Protein AF-A0A2A3YCL3-F1 (afdb_monomer_lite)

Radius of gyration: 18.73 Å; chains: 1; bounding box: 59×55×34 Å

Sequence (112 aa):
MTNKNVQVEAFQEAAAALKAERYWDHSSVDSQIEFLNALSDVAREVAYQLDRYKVLQPEAVKAYRAAAAEPLGPSFQEDTAELLLMGSLHNHIQQLYKSAVPGSTFLDRHDG

pLDDT: mean 83.71, std 14.57, range [41.94, 94.44]

Structure (mmCIF, N/CA/C/O backbone):
data_AF-A0A2A3YCL3-F1
#
_entry.id   AF-A0A2A3YCL3-F1
#
loop_
_atom_site.group_PDB
_atom_site.id
_atom_site.type_symbol
_atom_site.label_atom_id
_atom_site.label_alt_id
_atom_site.label_comp_id
_atom_site.label_asym_id
_atom_site.label_entity_id
_atom_site.label_seq_id
_atom_site.pdbx_PDB_ins_code
_atom_site.Cartn_x
_atom_site.Cartn_y
_atom_site.Cartn_z
_atom_site.occupancy
_atom_site.B_iso_or_equiv
_atom_site.auth_seq_id
_atom_site.auth_comp_id
_atom_site.auth_asym_id
_atom_site.auth_atom_id
_atom_site.pdbx_PDB_model_num
ATOM 1 N N . MET A 1 1 ? -29.646 -20.160 -6.641 1.00 41.94 1 MET A N 1
ATOM 2 C CA . MET A 1 1 ? -28.580 -19.297 -7.188 1.00 41.94 1 MET A CA 1
ATOM 3 C C . MET A 1 1 ? -27.938 -18.573 -6.022 1.00 41.94 1 MET A C 1
ATOM 5 O O . MET A 1 1 ? -28.579 -17.723 -5.421 1.00 41.94 1 MET A 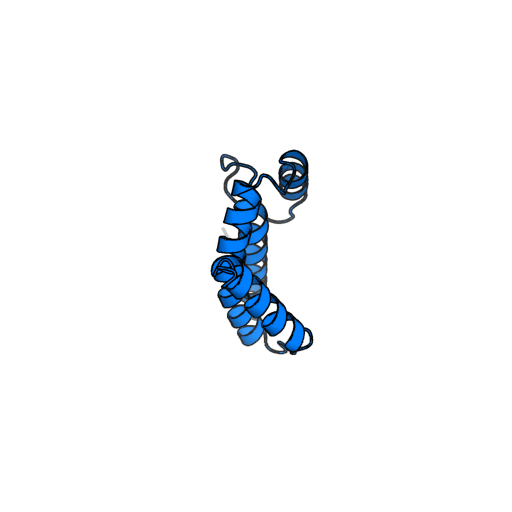O 1
ATOM 9 N N . THR A 1 2 ? -26.741 -18.985 -5.612 1.00 49.78 2 THR A N 1
ATOM 10 C CA . THR A 1 2 ? -25.967 -18.251 -4.604 1.00 49.78 2 THR A CA 1
ATOM 11 C C . THR A 1 2 ? -25.557 -16.926 -5.220 1.00 49.78 2 THR A C 1
ATOM 13 O O . THR A 1 2 ? -24.768 -16.912 -6.159 1.00 49.78 2 THR A O 1
ATOM 16 N N . ASN A 1 3 ? -26.145 -15.840 -4.725 1.00 57.53 3 ASN A N 1
ATOM 17 C CA . ASN A 1 3 ? -25.774 -14.472 -5.052 1.00 57.53 3 ASN A CA 1
ATOM 18 C C . ASN A 1 3 ? -24.367 -14.242 -4.479 1.00 57.53 3 ASN A C 1
ATOM 20 O O . ASN A 1 3 ? -24.213 -13.818 -3.333 1.00 57.53 3 ASN A O 1
ATOM 24 N N . LYS A 1 4 ? -23.339 -14.700 -5.203 1.00 59.34 4 LYS A N 1
ATOM 25 C CA . LYS A 1 4 ? -21.952 -14.430 -4.840 1.00 59.34 4 LYS A CA 1
ATOM 26 C C . LYS A 1 4 ? -21.775 -12.918 -4.895 1.00 59.34 4 LYS A C 1
ATOM 28 O O . LYS A 1 4 ? -22.226 -12.254 -5.821 1.00 59.34 4 LYS A O 1
ATOM 33 N N . ASN A 1 5 ? -21.194 -12.374 -3.834 1.00 84.69 5 ASN A N 1
ATOM 34 C CA . ASN A 1 5 ? -20.977 -10.946 -3.715 1.00 84.69 5 ASN A CA 1
ATOM 35 C C . ASN A 1 5 ? -19.973 -10.522 -4.798 1.00 84.69 5 ASN A C 1
ATOM 37 O O . ASN A 1 5 ? -18.818 -10.937 -4.745 1.00 84.69 5 ASN A O 1
ATOM 41 N N . VAL A 1 6 ? -20.418 -9.704 -5.755 1.00 88.00 6 VAL A N 1
ATOM 42 C CA . VAL A 1 6 ? -19.623 -9.220 -6.899 1.00 88.00 6 VAL A CA 1
ATOM 43 C C . VAL A 1 6 ? -18.275 -8.630 -6.461 1.00 88.00 6 VAL A C 1
ATOM 45 O O . VAL A 1 6 ? -17.273 -8.810 -7.145 1.00 88.00 6 VAL A O 1
ATOM 48 N N . GLN A 1 7 ? -18.205 -7.990 -5.288 1.00 84.06 7 GLN A N 1
ATOM 49 C CA . GLN A 1 7 ? -16.942 -7.455 -4.763 1.00 84.06 7 GLN A CA 1
ATOM 50 C C . GLN A 1 7 ? -15.969 -8.563 -4.346 1.00 84.06 7 GLN A C 1
ATOM 52 O O . GLN A 1 7 ? -14.766 -8.440 -4.549 1.00 84.06 7 GLN A O 1
ATOM 57 N N . VAL A 1 8 ? -16.480 -9.662 -3.783 1.00 88.44 8 VAL A N 1
ATOM 58 C CA . VAL A 1 8 ? -15.656 -10.819 -3.406 1.00 88.44 8 VAL A CA 1
ATOM 59 C C . VAL A 1 8 ? -15.080 -11.489 -4.650 1.00 88.44 8 VAL A C 1
ATOM 61 O O . VAL A 1 8 ? -13.906 -11.848 -4.645 1.00 88.44 8 VAL A O 1
ATOM 64 N N . GLU A 1 9 ? -15.874 -11.629 -5.713 1.00 90.81 9 GLU A N 1
ATOM 65 C CA . GLU A 1 9 ? -15.397 -12.175 -6.990 1.00 90.81 9 GLU A CA 1
ATOM 66 C C . GLU A 1 9 ? -14.319 -11.277 -7.607 1.00 90.81 9 GLU A C 1
ATOM 68 O O . GLU A 1 9 ? -13.239 -11.766 -7.930 1.00 90.81 9 GLU A O 1
ATOM 73 N N . ALA A 1 10 ? -14.540 -9.959 -7.640 1.00 89.00 10 ALA A N 1
ATOM 74 C CA . ALA A 1 10 ? -13.556 -9.005 -8.150 1.00 89.00 10 ALA A CA 1
ATOM 75 C C . ALA A 1 10 ? -12.214 -9.066 -7.393 1.00 89.00 10 ALA A C 1
ATOM 77 O O . ALA A 1 10 ? -11.151 -9.087 -8.014 1.00 89.00 10 ALA A O 1
ATOM 78 N N . PHE A 1 11 ? -12.233 -9.158 -6.056 1.00 88.88 11 PHE A N 1
ATOM 79 C CA . PHE A 1 11 ? -10.998 -9.319 -5.277 1.00 88.88 11 PHE A CA 1
ATOM 80 C C . PHE A 1 11 ? -10.288 -10.643 -5.571 1.00 88.88 11 PHE A C 1
ATOM 82 O O . PHE A 1 11 ? -9.057 -10.679 -5.633 1.00 88.88 11 PHE A O 1
ATOM 89 N N . GLN A 1 12 ? -11.039 -11.732 -5.757 1.00 91.38 12 GLN A N 1
ATOM 90 C CA . GLN A 1 12 ? -10.469 -13.036 -6.101 1.00 91.38 12 GLN A CA 1
ATOM 91 C C . GLN A 1 12 ? -9.810 -13.018 -7.483 1.00 91.38 12 GLN A C 1
ATOM 93 O O . GLN A 1 12 ? -8.705 -13.543 -7.633 1.00 91.38 12 GLN A O 1
ATOM 98 N N . GLU A 1 13 ? -10.449 -12.388 -8.467 1.00 91.69 13 GLU A N 1
ATOM 99 C CA . GLU A 1 13 ? -9.916 -12.235 -9.822 1.00 91.69 13 GLU A CA 1
ATOM 100 C C . GLU A 1 13 ? -8.661 -11.358 -9.841 1.00 91.69 13 GLU A C 1
ATOM 102 O O . GLU A 1 13 ? -7.637 -11.771 -10.389 1.00 91.69 13 GLU A O 1
ATOM 107 N N . ALA A 1 14 ? -8.687 -10.204 -9.166 1.00 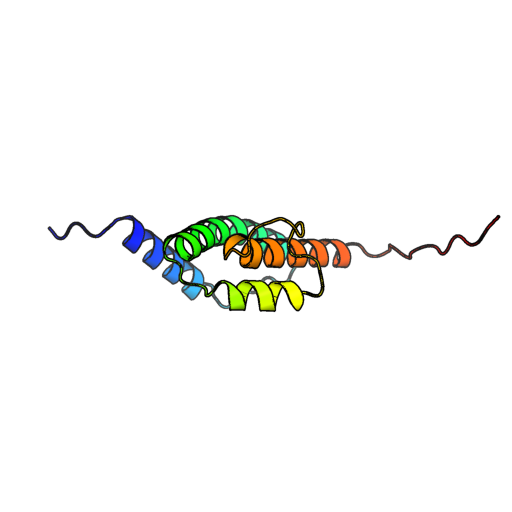89.00 14 ALA A N 1
ATOM 108 C CA . ALA A 1 14 ? -7.520 -9.330 -9.047 1.00 89.00 14 ALA A CA 1
ATOM 109 C C . ALA A 1 14 ? -6.341 -10.046 -8.367 1.00 89.00 14 ALA A C 1
ATOM 111 O O . ALA A 1 14 ? -5.208 -9.995 -8.850 1.00 89.00 14 ALA A O 1
ATOM 112 N N . ALA A 1 15 ? -6.601 -10.779 -7.279 1.00 90.50 15 ALA A N 1
ATOM 113 C CA . ALA A 1 15 ? -5.577 -11.559 -6.591 1.00 90.50 15 ALA A CA 1
ATOM 114 C C . ALA A 1 15 ? -5.001 -12.675 -7.478 1.00 90.50 15 ALA A C 1
ATOM 116 O O . ALA A 1 15 ? -3.795 -12.934 -7.434 1.00 90.50 15 ALA A O 1
ATOM 117 N N . ALA A 1 16 ? -5.838 -13.337 -8.281 1.00 91.88 16 ALA A N 1
ATOM 118 C CA . ALA A 1 16 ? -5.395 -14.363 -9.218 1.00 91.88 16 ALA A CA 1
ATOM 119 C C . ALA A 1 16 ? -4.516 -13.774 -10.332 1.00 91.88 16 ALA A C 1
ATOM 121 O O . ALA A 1 16 ? -3.448 -14.327 -10.600 1.00 91.88 16 ALA A O 1
ATOM 122 N N . ALA A 1 17 ? -4.916 -12.640 -10.915 1.00 90.12 17 ALA A N 1
ATOM 123 C CA . ALA A 1 17 ? -4.151 -11.941 -11.946 1.00 90.12 17 ALA A CA 1
ATOM 124 C C . ALA A 1 17 ? -2.775 -11.486 -11.426 1.00 90.12 17 ALA A C 1
AT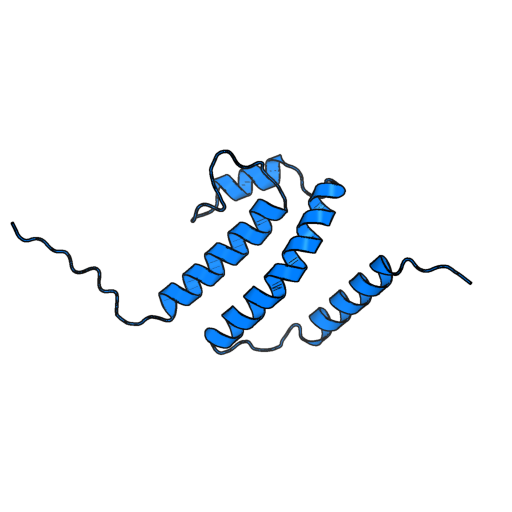OM 126 O O . ALA A 1 17 ? -1.748 -11.836 -12.004 1.00 90.12 17 ALA A O 1
ATOM 127 N N . LEU A 1 18 ? -2.733 -10.815 -10.268 1.00 88.31 18 LEU A N 1
ATOM 128 C CA . LEU A 1 18 ? -1.475 -10.391 -9.634 1.00 88.31 18 LEU A CA 1
ATOM 129 C C . LEU A 1 18 ? -0.575 -11.574 -9.255 1.00 88.31 18 LEU A C 1
ATOM 131 O O . LEU A 1 18 ? 0.650 -11.472 -9.280 1.00 88.31 18 LEU A O 1
ATOM 135 N N . LYS A 1 19 ? -1.165 -12.714 -8.880 1.00 89.50 19 LYS A N 1
ATOM 136 C CA . LYS A 1 19 ? -0.401 -13.924 -8.566 1.00 89.50 19 LYS A CA 1
ATOM 137 C C . LYS A 1 19 ? 0.202 -14.563 -9.817 1.00 89.50 19 LYS A C 1
ATOM 139 O O . LYS A 1 19 ? 1.317 -15.073 -9.717 1.00 89.50 19 LYS A O 1
ATOM 144 N N . ALA A 1 20 ? -0.520 -14.574 -10.936 1.00 89.50 20 ALA A N 1
ATOM 145 C CA . ALA A 1 20 ? -0.040 -15.143 -12.194 1.00 89.50 20 ALA A CA 1
ATOM 146 C C . ALA A 1 20 ? 1.212 -14.411 -12.698 1.00 89.50 20 ALA A C 1
ATOM 148 O O . ALA A 1 20 ? 2.180 -15.060 -13.082 1.00 89.50 20 ALA A O 1
ATOM 149 N N . GLU A 1 21 ? 1.231 -13.085 -12.561 1.00 86.44 21 GLU A N 1
ATOM 150 C CA . GLU A 1 21 ? 2.331 -12.224 -13.013 1.00 86.44 21 GLU A CA 1
ATOM 151 C C . GLU A 1 21 ? 3.317 -11.849 -11.894 1.00 86.44 21 GLU A C 1
ATOM 153 O O . GLU A 1 21 ? 4.100 -10.913 -12.022 1.00 86.44 21 GLU A O 1
ATOM 158 N N . ARG A 1 22 ? 3.322 -12.584 -10.773 1.00 84.69 22 ARG A N 1
ATOM 159 C CA . ARG A 1 22 ? 4.132 -12.255 -9.581 1.00 84.69 22 ARG A CA 1
ATOM 160 C C . ARG A 1 22 ? 5.631 -12.102 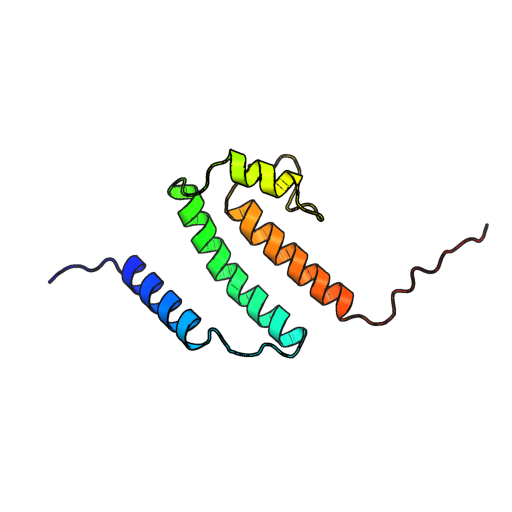-9.863 1.00 84.69 22 ARG A C 1
ATOM 162 O O . ARG A 1 22 ? 6.315 -11.397 -9.128 1.00 84.69 22 ARG A O 1
ATOM 169 N N . TYR A 1 23 ? 6.136 -12.829 -10.854 1.00 83.12 23 TYR A N 1
ATOM 170 C CA . TYR A 1 23 ? 7.549 -12.838 -11.231 1.00 83.12 23 TYR A CA 1
ATOM 171 C C . TYR A 1 23 ? 7.814 -12.057 -12.518 1.00 83.12 23 TYR A C 1
ATOM 173 O O . TYR A 1 23 ? 8.881 -12.220 -13.109 1.00 83.12 23 TYR A O 1
ATOM 181 N N . TRP A 1 24 ? 6.852 -11.243 -12.965 1.00 78.25 24 TRP A N 1
ATOM 182 C CA . TRP A 1 24 ? 7.093 -10.305 -14.047 1.00 78.25 24 TRP A CA 1
ATOM 183 C C . TRP A 1 24 ? 8.231 -9.365 -13.638 1.00 78.25 24 TRP A C 1
ATOM 185 O O . TRP A 1 24 ? 8.209 -8.754 -12.570 1.00 78.25 24 TRP A O 1
ATOM 195 N N . ASP A 1 25 ? 9.241 -9.262 -14.497 1.00 78.62 25 ASP A N 1
ATOM 196 C CA . ASP A 1 25 ? 10.389 -8.390 -14.284 1.00 78.62 25 ASP A CA 1
ATOM 197 C C . ASP A 1 25 ? 10.102 -6.962 -14.776 1.00 78.62 25 ASP A C 1
ATOM 199 O O . ASP A 1 25 ? 9.883 -6.721 -15.966 1.00 78.62 25 ASP A O 1
ATOM 203 N N . HIS A 1 26 ? 10.108 -6.001 -13.854 1.00 79.12 26 HIS A N 1
ATOM 204 C CA . HIS A 1 26 ? 10.053 -4.571 -14.156 1.00 79.12 26 HIS A CA 1
ATOM 205 C C . HIS A 1 26 ? 11.486 -4.024 -14.239 1.00 79.12 26 HIS A C 1
ATOM 207 O O . HIS A 1 26 ? 11.932 -3.255 -13.390 1.00 79.12 26 HIS A O 1
ATOM 213 N N . SER A 1 27 ? 12.242 -4.457 -15.249 1.00 82.31 27 SER A N 1
ATOM 214 C CA . SER A 1 27 ? 13.690 -4.206 -15.329 1.00 82.31 27 SER A CA 1
ATOM 215 C C . SER A 1 27 ? 14.076 -2.747 -15.586 1.00 82.31 27 SER A C 1
ATOM 217 O O . SER A 1 27 ? 15.201 -2.350 -15.282 1.00 82.31 27 SER A O 1
ATOM 219 N N . SER A 1 28 ? 13.161 -1.929 -16.114 1.00 90.12 28 SER A N 1
ATOM 220 C CA . SER A 1 28 ? 13.382 -0.493 -16.309 1.00 90.12 28 SER A CA 1
ATOM 221 C C . SER A 1 28 ? 12.735 0.336 -15.197 1.00 90.12 28 SER A C 1
ATOM 223 O O . SER A 1 28 ? 11.671 -0.019 -14.686 1.00 90.12 28 SER A O 1
ATOM 225 N N . VAL A 1 29 ? 13.354 1.469 -14.846 1.00 90.94 29 VAL A N 1
ATOM 226 C CA . VAL A 1 29 ? 12.801 2.407 -13.853 1.00 90.94 29 VAL A CA 1
ATOM 227 C C . VAL A 1 29 ? 11.435 2.936 -14.297 1.00 90.94 29 VAL A C 1
ATOM 229 O O . VAL A 1 29 ? 10.515 2.987 -13.485 1.00 90.94 29 VAL A O 1
ATOM 232 N N . ASP A 1 30 ? 11.267 3.241 -15.585 1.00 90.75 30 ASP A N 1
ATOM 233 C CA . ASP A 1 30 ? 9.990 3.709 -16.134 1.00 90.75 30 ASP A CA 1
ATOM 234 C C . ASP A 1 30 ? 8.888 2.652 -15.980 1.00 90.75 30 ASP A C 1
ATOM 236 O O . ASP A 1 30 ? 7.790 2.970 -15.528 1.00 90.75 30 ASP A O 1
ATOM 240 N N . SER A 1 31 ? 9.193 1.378 -16.256 1.00 90.62 31 SER A N 1
ATOM 241 C CA . SER A 1 31 ? 8.246 0.271 -16.061 1.00 90.62 31 SER A CA 1
ATOM 242 C C . SER A 1 31 ? 7.896 0.046 -14.587 1.00 90.62 31 SER A C 1
ATOM 244 O O . SER A 1 31 ? 6.757 -0.301 -14.279 1.00 90.62 31 SER A O 1
ATOM 246 N N . GLN A 1 32 ? 8.845 0.244 -13.666 1.00 92.06 32 GLN A N 1
ATOM 247 C CA . GLN A 1 32 ? 8.562 0.183 -12.226 1.00 92.06 32 GLN A CA 1
ATOM 248 C C . GLN A 1 32 ? 7.634 1.318 -11.801 1.00 92.06 32 GLN A C 1
ATOM 250 O O . GLN A 1 32 ? 6.663 1.079 -11.091 1.00 92.06 32 GLN A O 1
ATOM 255 N N . ILE A 1 33 ? 7.903 2.543 -12.254 1.00 93.25 33 ILE A N 1
ATOM 256 C CA . ILE A 1 33 ? 7.069 3.711 -11.958 1.00 93.25 33 ILE A CA 1
ATOM 257 C C . ILE A 1 33 ? 5.656 3.516 -12.516 1.00 93.25 33 ILE A C 1
ATOM 259 O O . ILE A 1 33 ? 4.684 3.746 -11.799 1.00 93.25 33 ILE A O 1
ATOM 263 N N . GLU A 1 34 ? 5.527 3.069 -13.766 1.00 92.19 34 GLU A N 1
ATOM 264 C CA . GLU A 1 34 ? 4.236 2.766 -14.390 1.00 92.19 34 GLU A CA 1
ATOM 265 C C . GLU A 1 34 ? 3.454 1.731 -13.570 1.00 92.19 34 GLU A C 1
ATOM 267 O O . GLU A 1 34 ? 2.303 1.972 -13.198 1.00 92.19 34 GLU A O 1
ATOM 272 N N . PHE A 1 35 ? 4.101 0.621 -13.205 1.00 91.69 35 PHE A N 1
ATOM 273 C CA . PHE A 1 35 ? 3.479 -0.422 -12.396 1.00 91.69 35 PHE A CA 1
ATOM 274 C C . PHE A 1 35 ? 3.059 0.079 -11.008 1.00 91.69 35 PHE A C 1
ATOM 276 O O . PHE A 1 35 ? 1.937 -0.177 -10.575 1.00 91.69 35 PHE A O 1
ATOM 283 N N . LEU A 1 36 ? 3.922 0.814 -10.304 1.00 93.44 36 LEU A N 1
ATOM 284 C CA . LEU A 1 36 ? 3.627 1.326 -8.963 1.00 93.44 36 LEU A CA 1
ATOM 285 C C . LEU A 1 36 ? 2.521 2.393 -8.976 1.00 93.44 36 LEU A C 1
ATOM 287 O O . LEU A 1 36 ? 1.726 2.465 -8.034 1.00 93.44 36 LEU A O 1
ATOM 291 N N . ASN A 1 37 ? 2.424 3.184 -10.046 1.00 93.00 37 ASN A N 1
ATOM 292 C CA . ASN A 1 37 ? 1.299 4.092 -10.256 1.00 93.00 37 ASN A CA 1
ATOM 293 C C . ASN A 1 37 ? -0.007 3.311 -10.465 1.00 93.00 37 ASN A C 1
ATOM 295 O O . ASN A 1 37 ? -1.002 3.626 -9.820 1.00 93.00 37 ASN A O 1
ATOM 299 N N . ALA A 1 38 ? -0.005 2.252 -11.281 1.00 91.69 38 ALA A N 1
ATOM 300 C CA . ALA A 1 38 ? -1.188 1.403 -11.455 1.00 91.69 38 ALA A CA 1
ATOM 301 C C . ALA A 1 38 ? -1.581 0.679 -10.150 1.00 91.69 38 ALA A C 1
ATOM 303 O O . ALA A 1 38 ? -2.759 0.594 -9.795 1.00 91.69 38 ALA A O 1
ATOM 304 N N . LEU A 1 39 ? -0.592 0.206 -9.387 1.00 91.88 39 LEU A N 1
ATOM 305 C CA . LEU A 1 39 ? -0.801 -0.414 -8.081 1.00 91.88 39 LEU A CA 1
ATOM 306 C C . LEU A 1 39 ? -1.386 0.571 -7.060 1.00 91.88 39 LEU A C 1
ATOM 308 O O . LEU A 1 39 ? -2.133 0.145 -6.184 1.00 91.88 39 LEU A O 1
ATOM 312 N N . SER A 1 40 ? -1.086 1.867 -7.173 1.00 93.50 40 SER A N 1
ATOM 313 C CA . SER A 1 40 ? -1.577 2.897 -6.250 1.00 93.50 40 SER A CA 1
ATOM 314 C C . SER A 1 40 ? -3.104 2.978 -6.205 1.00 93.50 40 SER A C 1
ATOM 316 O O . SER A 1 40 ? -3.663 3.162 -5.125 1.00 93.50 40 SER A O 1
ATOM 318 N N . ASP A 1 41 ? -3.795 2.778 -7.328 1.00 90.00 41 ASP A N 1
ATOM 319 C CA . ASP A 1 41 ? -5.263 2.793 -7.344 1.00 90.00 41 ASP A CA 1
ATOM 320 C C . ASP A 1 41 ? -5.855 1.568 -6.640 1.00 90.00 41 ASP A C 1
ATOM 322 O O . ASP A 1 41 ? -6.777 1.691 -5.834 1.00 90.00 41 ASP A O 1
ATOM 326 N N . VAL A 1 42 ? -5.264 0.390 -6.855 1.00 90.75 42 VAL A N 1
ATOM 327 C CA . VAL A 1 42 ? -5.655 -0.835 -6.141 1.00 90.75 42 VAL A CA 1
ATOM 328 C C . VAL A 1 42 ? -5.351 -0.709 -4.646 1.00 90.75 42 VAL A C 1
ATOM 330 O O . VAL A 1 42 ? -6.180 -1.063 -3.808 1.00 90.75 42 VAL A O 1
ATOM 333 N N . ALA A 1 43 ? -4.174 -0.186 -4.298 1.00 93.69 43 ALA A N 1
ATOM 334 C CA . ALA A 1 43 ? -3.737 -0.014 -2.919 1.00 93.69 43 ALA A CA 1
ATOM 335 C C . ALA A 1 43 ? -4.628 0.969 -2.154 1.00 93.69 43 ALA A C 1
ATOM 337 O O . ALA A 1 43 ? -4.918 0.714 -0.987 1.00 93.69 43 ALA A O 1
ATOM 338 N N . ARG A 1 44 ? -5.112 2.035 -2.806 1.00 94.12 44 ARG A N 1
ATOM 339 C CA . ARG A 1 44 ? -6.052 2.994 -2.211 1.00 94.12 44 ARG A CA 1
ATOM 340 C C . ARG A 1 44 ? -7.366 2.323 -1.815 1.00 94.12 44 ARG A C 1
ATOM 342 O O . ARG A 1 44 ? -7.823 2.482 -0.686 1.00 94.12 44 ARG A O 1
ATOM 349 N N . GLU A 1 45 ? -7.941 1.517 -2.703 1.00 93.31 45 GLU A N 1
ATOM 350 C CA . GLU A 1 45 ? -9.187 0.803 -2.400 1.00 93.31 45 GLU A CA 1
ATOM 351 C C . GLU A 1 45 ? -8.987 -0.274 -1.329 1.00 93.31 45 GLU A C 1
ATOM 353 O O . GLU A 1 45 ? -9.814 -0.425 -0.428 1.00 93.31 45 GLU A O 1
ATOM 358 N N . VAL A 1 46 ? -7.862 -0.994 -1.367 1.00 92.44 46 VAL A N 1
ATOM 359 C CA . VAL A 1 46 ? -7.504 -1.944 -0.304 1.00 92.44 46 VAL A CA 1
ATOM 360 C C . VAL A 1 46 ? -7.355 -1.220 1.033 1.00 92.44 46 VAL A C 1
ATOM 362 O O . VAL A 1 46 ? -7.925 -1.675 2.024 1.00 92.44 46 VAL A O 1
ATOM 365 N N . ALA A 1 47 ? -6.653 -0.086 1.067 1.00 93.75 47 ALA A N 1
ATOM 366 C CA . ALA A 1 47 ? -6.478 0.724 2.265 1.00 93.75 47 ALA A CA 1
ATOM 367 C C . ALA A 1 47 ? -7.822 1.139 2.871 1.00 93.75 47 ALA A C 1
ATOM 369 O O . ALA A 1 47 ? -8.052 0.896 4.056 1.00 93.75 47 ALA A O 1
ATOM 370 N N . TYR A 1 48 ? -8.744 1.638 2.041 1.00 92.69 48 TYR A N 1
ATOM 371 C CA . TYR A 1 48 ? -10.096 1.980 2.477 1.00 92.69 48 TYR A CA 1
ATOM 372 C C . TYR A 1 48 ? -10.802 0.795 3.154 1.00 92.69 48 TYR A C 1
ATOM 374 O O . TYR A 1 48 ? -11.408 0.958 4.216 1.00 92.69 48 TYR A O 1
ATOM 382 N N . GLN A 1 49 ? -10.716 -0.414 2.583 1.00 93.31 49 GLN A N 1
ATOM 383 C CA . GLN A 1 49 ? -11.311 -1.600 3.210 1.00 93.31 49 GLN A CA 1
ATOM 384 C C . GLN A 1 49 ? -10.617 -1.949 4.536 1.00 93.31 49 GLN A C 1
ATOM 386 O O . GLN A 1 49 ? -11.297 -2.252 5.518 1.00 93.31 49 GLN A O 1
ATOM 391 N N . LEU A 1 50 ? -9.283 -1.880 4.605 1.00 94.44 50 LEU A N 1
ATOM 392 C CA . LEU A 1 50 ? -8.538 -2.149 5.841 1.00 94.44 50 LEU A CA 1
ATOM 393 C C . LEU A 1 50 ? -8.929 -1.178 6.962 1.00 94.44 50 LEU A C 1
ATOM 395 O O . LEU A 1 50 ? -9.156 -1.624 8.090 1.00 94.44 50 LEU A O 1
ATOM 399 N N . ASP A 1 51 ? -9.067 0.108 6.646 1.00 92.50 51 ASP A N 1
ATOM 400 C CA . ASP A 1 51 ? -9.504 1.139 7.589 1.00 92.50 51 ASP A CA 1
ATOM 401 C C . ASP A 1 51 ? -10.960 0.920 8.017 1.00 92.50 51 ASP A C 1
ATOM 403 O O . ASP A 1 51 ? -11.270 0.882 9.213 1.00 92.50 51 ASP A O 1
ATOM 407 N N . ARG A 1 52 ? -11.857 0.663 7.056 1.00 93.19 52 ARG A N 1
ATOM 408 C CA . ARG A 1 52 ? -13.281 0.385 7.308 1.00 93.19 52 ARG A CA 1
ATOM 409 C C . ARG A 1 52 ? -13.486 -0.795 8.258 1.00 93.19 52 ARG A C 1
ATOM 411 O O . ARG A 1 52 ? -14.358 -0.738 9.127 1.00 93.19 52 ARG A O 1
ATOM 418 N N . TYR A 1 53 ? -12.710 -1.861 8.082 1.00 93.44 53 TYR A N 1
ATOM 419 C CA . TYR A 1 53 ? -12.798 -3.074 8.895 1.00 93.44 53 TYR A CA 1
ATOM 420 C C . TYR A 1 53 ? -11.846 -3.077 10.098 1.00 93.44 53 TYR A C 1
ATOM 422 O O . TYR A 1 53 ? -11.827 -4.062 10.836 1.00 93.44 53 TYR A O 1
ATOM 430 N N . LYS A 1 54 ? -11.096 -1.987 10.328 1.00 91.06 54 LYS A N 1
ATOM 431 C CA . LYS A 1 54 ? -10.116 -1.853 11.420 1.00 91.06 54 LYS A CA 1
ATOM 432 C C . LYS A 1 54 ? -9.133 -3.028 11.467 1.00 91.06 54 LYS A C 1
ATOM 434 O O . LYS A 1 54 ? -8.838 -3.567 12.533 1.00 91.06 54 LYS A O 1
ATOM 439 N N . VAL A 1 55 ? -8.675 -3.461 10.291 1.00 93.62 55 VAL A N 1
ATOM 440 C CA . VAL A 1 55 ? -7.784 -4.624 10.146 1.00 93.62 55 VAL A CA 1
ATOM 441 C C . VAL A 1 55 ? -6.413 -4.333 10.748 1.00 93.62 55 VAL A C 1
ATOM 443 O O . VAL A 1 55 ? -5.804 -5.213 11.355 1.00 93.62 55 VAL A O 1
ATOM 446 N N . LEU A 1 56 ? -5.928 -3.100 10.590 1.00 88.62 56 LEU A N 1
ATOM 447 C CA . LEU A 1 56 ? -4.668 -2.660 11.173 1.00 88.62 56 LEU A CA 1
ATOM 448 C C . LEU A 1 56 ? -4.892 -2.081 12.570 1.00 88.62 56 LEU A C 1
ATOM 450 O O . LEU A 1 56 ? -5.835 -1.330 12.810 1.00 88.62 56 LEU A O 1
ATOM 454 N N . GLN A 1 57 ? -3.981 -2.414 13.484 1.00 87.25 57 GLN A N 1
ATOM 455 C CA . GLN A 1 57 ? -3.923 -1.786 14.800 1.00 87.25 57 GLN A CA 1
ATOM 456 C C . GLN A 1 57 ? -3.349 -0.369 14.649 1.00 87.25 57 GLN A C 1
ATOM 458 O O . GLN A 1 57 ? -2.254 -0.235 14.090 1.00 87.25 57 GLN A O 1
ATOM 463 N N . PRO A 1 58 ? -4.025 0.679 15.151 1.00 84.00 58 PRO A N 1
ATOM 464 C CA . PRO A 1 58 ? -3.536 2.057 15.055 1.00 84.00 58 PRO A CA 1
ATOM 465 C C . PRO A 1 58 ? -2.112 2.238 15.601 1.00 84.00 58 PRO A C 1
ATOM 467 O O . PRO A 1 58 ? -1.307 2.975 15.037 1.00 84.00 58 PRO A O 1
ATOM 470 N N . GLU A 1 59 ? -1.752 1.509 16.658 1.00 87.56 59 GLU A N 1
ATOM 471 C CA . GLU A 1 59 ? -0.424 1.550 17.273 1.00 87.56 59 GLU A CA 1
ATOM 472 C C . GLU A 1 59 ? 0.669 1.040 16.327 1.00 87.56 59 GLU A C 1
ATOM 474 O O . GLU A 1 59 ? 1.781 1.572 16.323 1.00 87.56 59 GLU A O 1
ATOM 479 N N . ALA A 1 60 ? 0.355 0.042 15.496 1.00 87.44 60 ALA A N 1
ATOM 480 C CA . ALA A 1 60 ? 1.278 -0.473 14.492 1.00 87.44 60 ALA A CA 1
ATOM 481 C C . ALA A 1 60 ? 1.504 0.552 13.372 1.00 87.44 60 ALA A C 1
ATOM 483 O O . ALA A 1 60 ? 2.642 0.754 12.945 1.00 87.44 60 ALA A O 1
ATOM 484 N N . VAL A 1 61 ? 0.444 1.247 12.945 1.00 88.75 61 VAL A N 1
ATOM 485 C CA . VAL A 1 61 ? 0.543 2.318 11.941 1.00 88.75 61 VAL A CA 1
ATOM 486 C C . VAL A 1 61 ? 1.375 3.480 12.480 1.00 88.75 61 VAL A C 1
ATOM 488 O O . VAL A 1 61 ? 2.298 3.949 11.812 1.00 88.75 61 VAL A O 1
ATOM 491 N N . LYS A 1 62 ? 1.132 3.880 13.730 1.00 89.88 62 LYS A N 1
ATOM 492 C CA . LYS A 1 62 ? 1.910 4.914 14.417 1.00 89.88 62 LYS A CA 1
ATOM 493 C C . LYS A 1 62 ? 3.390 4.549 14.542 1.00 89.88 62 LYS A C 1
ATOM 495 O O . LYS A 1 62 ? 4.257 5.383 14.281 1.00 89.88 62 LYS A O 1
ATOM 500 N N . ALA A 1 63 ? 3.691 3.312 14.939 1.00 90.50 63 ALA A N 1
ATOM 501 C CA . ALA A 1 63 ? 5.065 2.831 15.056 1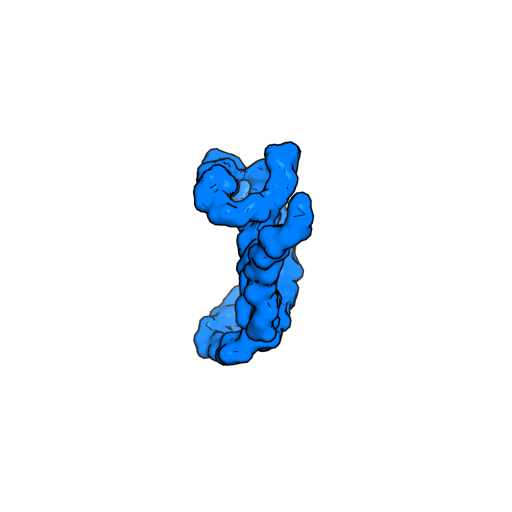.00 90.50 63 ALA A CA 1
ATOM 502 C C . ALA A 1 63 ? 5.776 2.833 13.696 1.00 90.50 63 ALA A C 1
ATOM 504 O O . ALA A 1 63 ? 6.915 3.287 13.601 1.00 90.50 63 ALA A O 1
ATOM 505 N N . TYR A 1 64 ? 5.086 2.395 12.639 1.00 89.94 64 TYR A N 1
ATOM 506 C CA . TYR A 1 64 ? 5.618 2.437 11.280 1.00 89.94 64 TYR A CA 1
ATOM 507 C C . TYR A 1 64 ? 5.910 3.872 10.834 1.00 89.94 64 TYR A C 1
ATOM 509 O O . TYR A 1 64 ? 7.007 4.166 10.365 1.00 89.94 64 TYR A O 1
ATOM 517 N N . ARG A 1 65 ? 4.964 4.789 11.054 1.00 89.50 65 ARG A N 1
ATOM 518 C CA . ARG A 1 65 ? 5.123 6.211 10.740 1.00 89.50 65 ARG A CA 1
ATOM 519 C C . ARG A 1 65 ? 6.317 6.842 11.452 1.00 89.50 65 ARG A C 1
ATOM 521 O O . ARG A 1 65 ? 7.040 7.618 10.840 1.00 89.50 65 ARG A O 1
ATOM 528 N N . ALA A 1 66 ? 6.528 6.512 12.725 1.00 90.12 66 ALA A N 1
ATOM 529 C CA . ALA A 1 66 ? 7.664 7.011 13.499 1.00 90.12 66 ALA A CA 1
ATOM 530 C C . ALA A 1 66 ? 9.013 6.441 13.024 1.00 90.12 66 ALA A C 1
ATOM 532 O O . ALA A 1 66 ? 10.041 7.091 13.193 1.00 90.12 66 ALA A O 1
ATOM 533 N N . ALA A 1 67 ? 9.011 5.237 12.447 1.00 90.38 67 ALA A N 1
ATOM 534 C CA . ALA A 1 67 ? 10.202 4.571 11.925 1.00 90.38 67 ALA A CA 1
ATOM 535 C C . ALA A 1 67 ? 10.502 4.902 10.450 1.00 90.38 67 ALA A C 1
ATOM 537 O O . ALA A 1 67 ? 11.565 4.531 9.949 1.00 90.38 67 ALA A O 1
ATOM 538 N N . ALA A 1 68 ? 9.581 5.558 9.739 1.00 88.19 68 ALA A N 1
ATOM 539 C CA . ALA A 1 68 ? 9.746 5.875 8.328 1.00 88.19 68 ALA A CA 1
ATOM 540 C C . ALA A 1 68 ? 10.905 6.865 8.119 1.00 88.19 68 ALA A C 1
ATOM 542 O O . ALA A 1 68 ? 10.972 7.909 8.764 1.00 88.19 68 ALA A O 1
ATOM 543 N N . ALA A 1 69 ? 11.812 6.537 7.194 1.00 84.62 69 ALA A N 1
ATOM 544 C CA . ALA A 1 69 ? 12.954 7.392 6.858 1.00 84.62 69 ALA A CA 1
ATOM 545 C C . ALA A 1 69 ? 12.529 8.703 6.175 1.00 84.62 69 ALA A C 1
ATOM 547 O O . ALA A 1 69 ? 13.194 9.723 6.321 1.00 84.62 69 ALA A O 1
ATOM 548 N N . GLU A 1 70 ? 11.413 8.662 5.448 1.00 87.38 70 GLU A N 1
ATOM 549 C CA . GLU A 1 70 ? 10.779 9.813 4.816 1.00 87.38 70 GLU A CA 1
ATOM 550 C C . GLU A 1 70 ? 9.383 10.005 5.421 1.00 87.38 70 GLU A C 1
ATOM 552 O O . GLU A 1 70 ? 8.694 9.011 5.687 1.00 87.38 70 GLU A O 1
ATOM 557 N N . PRO A 1 71 ? 8.920 11.251 5.616 1.00 86.44 71 PRO A N 1
ATOM 558 C CA . PRO A 1 71 ? 7.568 11.504 6.092 1.00 86.44 71 PRO A CA 1
ATOM 559 C C . PRO A 1 71 ? 6.524 10.850 5.176 1.00 86.44 71 PRO A C 1
ATOM 561 O O . PRO A 1 71 ? 6.533 11.054 3.966 1.00 86.44 71 PRO A O 1
ATOM 564 N N . LEU A 1 72 ? 5.597 10.081 5.750 1.00 86.06 72 LEU A N 1
ATOM 565 C CA . LEU A 1 72 ? 4.502 9.439 4.998 1.00 86.06 72 LEU A CA 1
ATOM 566 C C . LEU A 1 72 ? 3.336 10.396 4.698 1.00 86.06 72 LEU A C 1
ATOM 568 O O . LEU A 1 72 ? 2.446 10.072 3.921 1.00 86.06 72 LEU A O 1
ATOM 572 N N . GLY A 1 73 ? 3.326 11.565 5.339 1.00 82.88 73 GLY A N 1
ATOM 573 C CA . GLY A 1 73 ? 2.274 12.568 5.238 1.00 82.88 73 GLY A CA 1
ATOM 574 C C . GLY A 1 73 ? 2.367 13.600 6.368 1.00 82.88 73 GLY A C 1
ATOM 575 O O . GLY A 1 73 ? 3.196 13.455 7.278 1.00 82.88 73 GLY A O 1
ATOM 576 N N . PRO A 1 74 ? 1.528 14.647 6.347 1.00 81.31 74 PRO A N 1
ATOM 577 C CA . PRO A 1 74 ? 1.553 15.717 7.340 1.00 81.31 74 PRO A CA 1
ATOM 578 C C . PRO A 1 74 ? 1.311 15.192 8.755 1.00 81.31 74 PRO A C 1
ATOM 580 O O . PRO A 1 74 ? 0.411 14.382 8.953 1.00 81.31 74 PRO A O 1
ATOM 583 N N . SER A 1 75 ? 2.051 15.683 9.754 1.00 79.12 75 SER A N 1
ATOM 584 C CA . SER A 1 75 ? 2.017 15.186 11.148 1.00 79.12 75 SER A CA 1
ATOM 585 C C . SER A 1 75 ? 0.630 15.171 11.807 1.00 79.12 75 SER A C 1
ATOM 587 O O . SER A 1 75 ? 0.412 14.400 12.733 1.00 79.12 75 SER A O 1
ATOM 589 N N . PHE A 1 76 ? -0.302 15.994 11.324 1.00 80.12 76 PHE A N 1
ATOM 590 C CA . PHE A 1 76 ? -1.679 16.094 11.815 1.00 80.12 76 PHE A CA 1
ATOM 591 C C . PHE A 1 76 ? -2.656 15.092 11.178 1.00 80.12 76 PHE A C 1
ATOM 593 O O . PHE A 1 76 ? -3.801 15.013 11.611 1.00 80.12 76 PHE A O 1
ATOM 600 N N . GLN A 1 77 ? -2.242 14.363 10.138 1.00 84.19 77 GLN A N 1
ATOM 601 C CA . GLN A 1 77 ? -3.061 13.323 9.515 1.00 84.19 77 GLN A CA 1
ATOM 602 C C . GLN A 1 77 ? -3.208 12.119 10.457 1.00 84.19 77 GLN A C 1
ATOM 604 O O . GLN A 1 77 ? -2.258 11.774 11.162 1.00 84.19 77 GLN A O 1
ATOM 609 N N . GLU A 1 78 ? -4.382 11.485 10.456 1.00 85.56 78 GLU A N 1
ATOM 610 C CA . GLU A 1 78 ? -4.655 10.274 11.237 1.00 85.56 78 GLU A CA 1
ATOM 611 C C . GLU A 1 78 ? -3.794 9.083 10.790 1.00 85.56 78 GLU A C 1
ATOM 613 O O . GLU A 1 78 ? -3.410 8.966 9.625 1.00 85.56 78 GLU A O 1
ATOM 618 N N . ASP A 1 79 ? -3.506 8.185 11.733 1.00 89.25 79 ASP A N 1
ATOM 619 C CA . ASP A 1 79 ? -2.731 6.969 11.495 1.00 89.25 79 ASP A CA 1
ATOM 620 C C . ASP A 1 79 ? -3.630 5.888 10.861 1.00 89.25 79 ASP A C 1
ATOM 622 O O . ASP A 1 79 ? -4.245 5.081 11.560 1.00 89.25 79 ASP A O 1
ATOM 626 N N . THR A 1 80 ? -3.710 5.888 9.527 1.00 91.56 80 THR A N 1
ATOM 627 C CA . THR A 1 80 ? -4.558 4.981 8.732 1.00 91.56 80 THR A CA 1
ATOM 628 C C . THR A 1 80 ? -3.757 4.018 7.848 1.00 91.56 80 THR A C 1
ATOM 630 O O . THR A 1 80 ? -2.572 4.231 7.562 1.00 91.56 80 THR A O 1
ATOM 633 N N . ALA A 1 81 ? -4.404 2.950 7.377 1.00 92.31 81 ALA A N 1
ATOM 634 C CA . ALA A 1 81 ? -3.859 2.069 6.347 1.00 92.31 81 ALA A CA 1
ATOM 635 C C . ALA A 1 81 ? -3.555 2.849 5.064 1.00 92.31 81 ALA A C 1
ATOM 637 O O . ALA A 1 81 ? -2.540 2.585 4.419 1.00 92.31 81 ALA A O 1
ATOM 638 N N . GLU A 1 82 ? -4.392 3.832 4.723 1.00 91.88 82 GLU A N 1
ATOM 639 C CA . GLU A 1 82 ? -4.157 4.702 3.569 1.00 91.88 82 GLU A CA 1
ATOM 640 C C . GLU A 1 82 ? -2.874 5.522 3.724 1.00 91.88 82 GLU A C 1
ATOM 642 O O . GLU A 1 82 ? -2.052 5.525 2.809 1.00 91.88 82 GLU A O 1
ATOM 647 N N . LEU A 1 83 ? -2.640 6.138 4.890 1.00 91.19 83 LEU A N 1
ATOM 648 C CA . LEU A 1 83 ? -1.389 6.854 5.164 1.00 91.19 83 LEU A CA 1
ATOM 649 C C . LEU A 1 83 ? -0.175 5.934 4.978 1.00 91.19 83 LEU A C 1
ATOM 651 O O . LEU A 1 83 ? 0.807 6.321 4.345 1.00 91.19 83 LEU A O 1
ATOM 655 N N . LEU A 1 84 ? -0.246 4.717 5.520 1.00 91.75 84 LEU A N 1
ATOM 656 C CA . LEU A 1 84 ? 0.850 3.755 5.451 1.00 91.75 84 LEU A CA 1
ATOM 657 C C . LEU A 1 84 ? 1.122 3.311 4.011 1.00 91.75 84 LEU A C 1
ATOM 659 O O . LEU A 1 84 ? 2.258 3.385 3.547 1.00 91.75 84 LEU A O 1
ATOM 663 N N . LEU A 1 85 ? 0.096 2.842 3.302 1.00 92.88 85 LEU A N 1
ATOM 664 C CA . LEU A 1 85 ? 0.257 2.260 1.971 1.00 92.88 85 LEU A CA 1
ATOM 665 C C . LEU A 1 85 ? 0.568 3.334 0.927 1.00 92.88 85 LEU A C 1
ATOM 667 O O . LEU A 1 85 ? 1.516 3.182 0.154 1.00 92.88 85 LEU A O 1
ATOM 671 N N . MET A 1 86 ? -0.181 4.437 0.933 1.00 93.25 86 MET A N 1
ATOM 672 C CA . MET A 1 86 ? -0.024 5.493 -0.065 1.00 93.25 86 MET A CA 1
ATOM 673 C C . MET A 1 86 ? 1.213 6.344 0.196 1.00 93.25 86 MET A C 1
ATOM 675 O O . MET A 1 86 ? 1.912 6.685 -0.756 1.00 93.25 86 MET A O 1
ATOM 679 N N . GLY A 1 87 ? 1.532 6.641 1.461 1.00 91.06 87 GLY A N 1
ATOM 680 C CA . GLY A 1 87 ? 2.753 7.362 1.818 1.00 91.06 87 GLY A CA 1
ATOM 681 C C . GLY A 1 87 ? 4.005 6.593 1.399 1.00 91.06 87 GLY A C 1
ATOM 682 O O . GLY A 1 87 ? 4.899 7.155 0.766 1.00 91.06 87 GLY A O 1
ATOM 683 N N . SER A 1 88 ? 4.046 5.283 1.662 1.00 92.00 88 SER A N 1
ATOM 684 C CA . SER A 1 88 ? 5.182 4.444 1.268 1.00 92.00 88 SER A CA 1
ATOM 685 C C . SER A 1 88 ? 5.303 4.290 -0.248 1.00 92.00 88 SER A C 1
ATOM 687 O O . SER A 1 88 ? 6.411 4.408 -0.776 1.00 92.00 88 SER A O 1
ATOM 689 N N . LEU A 1 89 ? 4.188 4.081 -0.961 1.00 93.88 89 LEU A N 1
ATOM 690 C CA . LEU A 1 89 ? 4.184 4.028 -2.429 1.00 93.88 89 LEU A CA 1
ATOM 691 C C . LEU A 1 89 ? 4.663 5.346 -3.036 1.00 93.88 89 LEU A C 1
ATOM 693 O O . LEU A 1 89 ? 5.556 5.342 -3.884 1.00 93.88 89 LEU A O 1
ATOM 697 N N . HIS A 1 90 ? 4.124 6.473 -2.565 1.00 92.69 90 HIS A N 1
ATOM 698 C CA . HIS A 1 90 ? 4.520 7.794 -3.034 1.00 92.69 90 HIS A CA 1
ATOM 699 C C . HIS A 1 90 ? 6.016 8.034 -2.822 1.00 92.69 90 HIS A C 1
ATOM 701 O O . HIS A 1 90 ? 6.721 8.385 -3.768 1.00 92.69 90 HIS A O 1
ATOM 707 N N . ASN A 1 91 ? 6.516 7.789 -1.610 1.00 92.19 91 ASN A N 1
ATOM 708 C CA . ASN A 1 91 ? 7.923 8.001 -1.284 1.00 92.19 91 ASN A CA 1
ATOM 709 C C . ASN A 1 91 ? 8.842 7.135 -2.149 1.00 92.19 91 ASN A C 1
ATOM 711 O O . ASN A 1 91 ? 9.866 7.624 -2.629 1.00 92.19 91 ASN A O 1
ATOM 715 N N . HIS A 1 92 ? 8.465 5.883 -2.411 1.00 93.88 92 HIS A N 1
ATOM 716 C CA . HIS A 1 92 ? 9.258 5.009 -3.267 1.00 93.88 92 HIS A CA 1
ATOM 717 C C . HIS A 1 92 ? 9.258 5.465 -4.734 1.00 93.88 92 HIS A C 1
ATOM 719 O O . HIS A 1 92 ? 10.319 5.543 -5.351 1.00 93.88 92 HIS A O 1
ATOM 725 N N . ILE A 1 93 ? 8.105 5.865 -5.276 1.00 93.50 93 ILE A N 1
ATOM 726 C CA . ILE A 1 93 ? 8.014 6.438 -6.629 1.00 93.50 93 ILE A CA 1
ATOM 727 C C . ILE A 1 93 ? 8.880 7.705 -6.740 1.00 93.50 93 ILE A C 1
ATOM 729 O O . ILE A 1 93 ? 9.621 7.871 -7.708 1.00 93.50 93 ILE A O 1
ATOM 733 N N . GLN A 1 94 ? 8.857 8.581 -5.729 1.00 91.75 94 GLN A N 1
ATOM 734 C CA . GLN A 1 94 ? 9.718 9.769 -5.698 1.00 91.75 94 GLN A CA 1
ATOM 735 C C . GLN A 1 94 ? 11.209 9.411 -5.656 1.00 91.75 94 GLN A C 1
ATOM 737 O O . GLN A 1 94 ? 12.015 10.083 -6.299 1.00 91.75 94 GLN A O 1
ATOM 742 N N . GLN A 1 95 ? 11.599 8.360 -4.931 1.00 92.06 95 GLN A N 1
ATOM 743 C CA . GLN A 1 95 ? 12.981 7.872 -4.939 1.00 92.06 95 GLN A CA 1
ATOM 744 C C . GLN A 1 95 ? 13.395 7.379 -6.327 1.00 92.06 95 GLN A C 1
ATOM 746 O O . GLN A 1 95 ? 14.467 7.755 -6.796 1.00 92.06 95 GLN A O 1
ATOM 751 N N . LEU A 1 96 ? 12.533 6.625 -7.013 1.00 93.12 96 LEU A N 1
ATOM 752 C CA . LEU A 1 96 ? 12.789 6.173 -8.382 1.00 93.12 96 LEU A CA 1
ATOM 753 C C . LEU A 1 96 ? 12.982 7.356 -9.341 1.00 93.12 96 LEU A C 1
ATOM 755 O O . LEU A 1 96 ? 13.959 7.370 -10.089 1.00 93.12 96 LEU A O 1
ATOM 759 N N . TYR A 1 97 ? 12.140 8.393 -9.258 1.00 91.50 97 TYR A N 1
ATOM 760 C CA . TYR A 1 97 ? 12.329 9.618 -10.045 1.00 91.50 97 TYR A CA 1
ATOM 761 C C . TYR A 1 97 ? 13.661 10.317 -9.743 1.00 91.50 97 TYR A C 1
ATOM 763 O O . TYR A 1 97 ? 14.354 10.734 -10.670 1.00 91.50 97 TYR A O 1
ATOM 771 N N . LYS A 1 98 ? 14.053 10.426 -8.467 1.00 89.88 98 LYS A N 1
ATOM 772 C CA . LYS A 1 98 ? 15.344 11.025 -8.077 1.00 89.88 98 LYS A CA 1
ATOM 773 C C 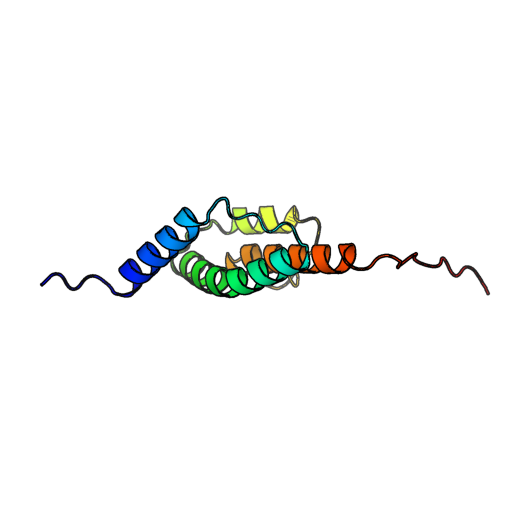. LYS A 1 98 ? 16.530 10.218 -8.613 1.00 89.88 98 LYS A C 1
ATOM 775 O O . LYS A 1 98 ? 17.511 10.809 -9.054 1.00 89.88 98 LYS A O 1
ATOM 780 N N . SER A 1 99 ? 16.442 8.889 -8.593 1.00 84.19 99 SER A N 1
ATOM 781 C CA . SER A 1 99 ? 17.485 7.990 -9.100 1.00 84.19 99 SER A CA 1
ATOM 782 C C . SER A 1 99 ? 17.557 7.939 -10.630 1.00 84.19 99 SER A C 1
ATOM 784 O O . SER A 1 99 ? 18.626 7.659 -11.169 1.00 84.19 99 SER A O 1
ATOM 786 N N . ALA A 1 100 ? 16.456 8.228 -11.329 1.00 78.38 100 ALA A N 1
ATOM 787 C CA . ALA A 1 100 ? 16.392 8.255 -12.791 1.00 78.38 100 ALA A CA 1
ATOM 788 C C . ALA A 1 100 ? 17.041 9.500 -13.424 1.00 78.38 100 ALA A C 1
ATOM 790 O O . ALA A 1 100 ? 17.297 9.495 -14.625 1.00 78.38 100 ALA A O 1
ATOM 791 N N . VAL A 1 101 ? 17.315 10.557 -12.648 1.00 65.38 101 VAL A N 1
ATOM 792 C CA . VAL A 1 101 ? 17.973 11.785 -13.126 1.00 65.38 101 VAL A CA 1
ATOM 793 C C . VAL A 1 101 ? 19.474 11.731 -12.799 1.00 65.38 101 VAL A C 1
ATOM 795 O O . VAL A 1 101 ? 19.859 11.973 -11.652 1.00 65.38 101 VAL A O 1
ATOM 798 N N . PRO A 1 102 ? 20.373 11.476 -13.770 1.00 48.44 102 PRO A N 1
ATOM 799 C CA . PRO A 1 102 ? 21.805 11.576 -13.536 1.00 48.44 102 PRO A CA 1
ATOM 800 C C . PRO A 1 102 ? 22.209 13.056 -13.586 1.00 48.44 102 PRO A C 1
ATOM 802 O O . PRO A 1 102 ? 22.121 13.681 -14.641 1.00 48.44 102 PRO A O 1
ATOM 805 N N . GLY A 1 103 ? 22.673 13.622 -12.465 1.00 52.09 103 GLY A N 1
ATOM 806 C CA . GLY A 1 103 ? 23.404 14.900 -12.487 1.00 52.09 103 GLY A CA 1
ATOM 807 C C . GLY A 1 103 ? 22.958 16.020 -11.546 1.00 52.09 103 GLY A C 1
ATOM 808 O O . GLY A 1 103 ? 23.455 17.130 -11.703 1.00 52.09 103 GLY A O 1
ATOM 809 N N . SER A 1 104 ? 22.103 15.790 -10.543 1.00 47.00 104 SER A N 1
ATOM 810 C CA . SER A 1 104 ? 21.936 16.790 -9.472 1.00 47.00 104 SER A CA 1
ATOM 811 C C . SER A 1 104 ? 23.083 16.694 -8.462 1.00 47.00 104 SER A C 1
ATOM 813 O O . SER A 1 104 ? 22.884 16.366 -7.292 1.00 47.00 104 SER A O 1
ATOM 815 N N . THR A 1 105 ? 24.302 16.994 -8.910 1.00 43.81 105 THR A N 1
ATOM 816 C CA . THR A 1 105 ? 25.331 17.525 -8.020 1.00 43.81 105 THR A CA 1
ATOM 817 C C . THR A 1 105 ? 24.734 18.779 -7.397 1.00 43.81 105 THR A C 1
ATOM 819 O O . THR A 1 105 ? 24.528 19.786 -8.073 1.00 43.81 105 THR A O 1
ATOM 822 N N . PHE A 1 106 ? 24.401 18.695 -6.111 1.00 47.53 106 PHE A N 1
ATOM 823 C CA . PHE A 1 106 ? 24.203 19.862 -5.267 1.00 47.53 106 PHE A CA 1
ATOM 824 C C . PHE A 1 106 ? 25.499 20.672 -5.380 1.00 47.53 106 PHE A C 1
ATOM 826 O O . PHE A 1 106 ? 26.520 20.314 -4.796 1.00 47.53 106 PHE A O 1
ATOM 833 N N . LEU A 1 107 ? 25.499 21.689 -6.244 1.00 44.72 107 LEU A N 1
ATOM 834 C CA . LEU A 1 107 ? 26.563 22.674 -6.276 1.00 44.72 107 LEU A CA 1
ATOM 835 C C . LEU A 1 107 ? 26.453 23.434 -4.965 1.00 44.72 107 LEU A C 1
ATOM 837 O O . LEU A 1 107 ? 25.573 24.276 -4.787 1.00 44.72 107 LEU A O 1
ATOM 841 N N . ASP A 1 108 ? 27.347 23.060 -4.061 1.00 51.53 108 ASP A N 1
ATOM 842 C CA . ASP A 1 108 ? 27.823 23.841 -2.940 1.00 51.53 108 ASP A CA 1
ATOM 843 C C . ASP A 1 108 ? 28.204 25.229 -3.478 1.00 51.53 108 ASP A C 1
ATOM 845 O O . ASP A 1 108 ? 29.303 25.453 -3.982 1.00 51.53 108 ASP A O 1
ATOM 849 N N . ARG A 1 109 ? 27.240 26.155 -3.492 1.00 44.34 109 ARG A N 1
ATOM 850 C CA . ARG A 1 109 ? 27.521 27.577 -3.681 1.00 44.34 109 ARG A CA 1
ATOM 851 C C . ARG A 1 109 ? 27.898 28.137 -2.321 1.00 44.34 109 ARG A C 1
ATOM 853 O O . ARG A 1 109 ? 27.125 28.847 -1.685 1.00 44.34 109 ARG A O 1
ATOM 860 N N . HIS A 1 110 ? 29.114 27.812 -1.907 1.00 47.03 110 HIS A N 1
ATOM 861 C CA . HIS A 1 110 ? 29.961 28.838 -1.332 1.00 47.03 110 HIS A CA 1
ATOM 862 C C . HIS A 1 110 ? 30.214 29.860 -2.439 1.00 47.03 110 HIS A C 1
ATOM 864 O O . HIS A 1 110 ? 30.777 29.491 -3.459 1.00 47.03 110 HIS A O 1
ATOM 870 N N . ASP A 1 111 ? 29.702 31.079 -2.268 1.00 50.69 111 ASP A N 1
ATOM 871 C CA . ASP A 1 111 ? 30.317 32.324 -2.742 1.00 50.69 111 ASP A CA 1
ATOM 872 C C . ASP A 1 111 ? 29.466 33.527 -2.300 1.00 50.69 111 ASP A C 1
ATOM 874 O O . ASP A 1 111 ? 28.305 33.660 -2.701 1.00 50.69 111 ASP A O 1
ATOM 878 N N . GLY A 1 112 ? 30.076 34.404 -1.493 1.00 44.25 112 GLY A N 1
ATOM 879 C CA . GLY A 1 112 ? 29.574 35.730 -1.118 1.00 44.25 112 GLY A CA 1
ATOM 880 C C . GLY A 1 112 ? 29.751 36.067 0.351 1.00 44.25 112 GLY A C 1
ATOM 881 O O . GLY A 1 112 ? 28.712 36.124 1.041 1.00 44.25 112 GLY A O 1
#

Secondary structure (DSSP, 8-state):
-----HHHHHHHHHHHHHHHTTT----SHHHHHHHHHHHHHHHHHHHHHHHHTT-S-HHHHHHHHHH-SS--S-TTS---HHHHHHHHHHHHHHHHHHHHSTT---------

Foldseek 3Di:
DPPPPPVVVVVVVVVVVCVVCVPPDQPDLVSVLVVLVVVLVVQQVVQVVCQVVVVDDLVVLVVQQVVDPDHLDDPPDGSGSNSVRNSVSVVVSVVSVVVVDPDPPVPPPPDD